Protein AF-A0A1X9MGX6-F1 (afdb_monomer_lite)

Radius of gyration: 29.37 Å; chains: 1; bounding box: 68×83×40 Å

Foldseek 3Di:
DVVVVVVVVVVVVVVVVVVVVVVPDPPPPDDDDDPPPPPPVPCVVVVCVVVVVVVVLVVLLVLCVVQPVVVNVLSVVLVVLVVVLVVLVVVCVVVVVADDDDLDDPVLVVVVVVLVVQCVVCVVVVVSVSVSVSSVVVSVSSSVVSVSSCVRSVVPDDD

Sequence (159 aa):
MKRFHQLFIIAQILFIASIAFTSLAPAQAEGADEIQKEATSCDHDKRISKDLRIHLDFYYELLANKYDSADVEKWKEIRSERDLLQKRLKEAKQKGELQNGQVVEKTWLDRHAKLQSAFTTAVEKRDEEQIGALLPQIFDHYEKLNGIYKKRLNLTNAL

pLDDT: mean 79.59, std 19.28, range [35.88, 98.0]

Organism: NCBI:txid199441

Secondary structure (DSSP, 8-state):
-HHHHHHHHHHHHHHHHHHHHHTT------------------THHHHHHHHHHHHHHHHHHHHHHHH-THHHHHHHHHHHHHHHHHHHHHHHHHTT-S-SS-SS-HHHHHHHHHHHHHHHHHHHHT-HHHHHHHHHHHHHHHHHHHHHHHHHTTGGG--

Structure (mmCIF, N/CA/C/O backbone):
data_AF-A0A1X9MGX6-F1
#
_entry.id   AF-A0A1X9MGX6-F1
#
loop_
_atom_site.group_PDB
_atom_site.id
_atom_site.type_symbol
_atom_site.label_atom_id
_atom_site.label_alt_id
_atom_site.label_comp_id
_atom_site.label_asym_id
_atom_site.label_entity_id
_atom_site.label_seq_id
_atom_site.pdbx_PDB_ins_code
_atom_site.Cartn_x
_atom_site.Cartn_y
_atom_site.Cartn_z
_atom_site.occupancy
_atom_site.B_iso_or_equiv
_atom_site.auth_seq_id
_atom_site.auth_comp_id
_atom_site.auth_asym_id
_atom_site.auth_atom_id
_atom_site.pdbx_PDB_model_num
ATOM 1 N N . MET A 1 1 ? -48.679 68.405 12.090 1.00 55.31 1 MET A N 1
ATOM 2 C CA . MET A 1 1 ? -47.545 67.624 12.644 1.00 55.31 1 MET A CA 1
ATOM 3 C C . MET A 1 1 ? -47.815 66.118 12.761 1.00 55.31 1 MET A C 1
ATOM 5 O O . MET A 1 1 ? -46.975 65.357 12.307 1.00 55.31 1 MET A O 1
ATOM 9 N N . LYS A 1 2 ? -48.978 65.648 13.254 1.00 56.56 2 LYS A N 1
ATOM 10 C CA . LYS A 1 2 ? -49.271 64.197 13.404 1.00 56.56 2 LYS A CA 1
ATOM 11 C C . LYS A 1 2 ? -49.191 63.364 12.106 1.00 56.56 2 LYS A C 1
ATOM 13 O O . LYS A 1 2 ? -48.652 62.266 12.132 1.00 56.56 2 LYS A O 1
ATOM 18 N N . ARG A 1 3 ? -49.653 63.900 10.967 1.00 61.78 3 ARG A N 1
ATOM 19 C CA . ARG A 1 3 ? -49.611 63.193 9.666 1.00 61.78 3 ARG A CA 1
ATOM 20 C C . ARG A 1 3 ? -48.193 63.026 9.104 1.00 61.78 3 ARG A C 1
ATOM 22 O O . ARG A 1 3 ? -47.902 62.005 8.501 1.00 61.78 3 ARG A O 1
ATOM 29 N N . PHE A 1 4 ? -47.298 63.981 9.365 1.00 68.19 4 PHE A N 1
ATOM 30 C CA . PHE A 1 4 ? -45.893 63.888 8.948 1.00 68.19 4 PHE A CA 1
ATOM 31 C C . PHE A 1 4 ? -45.117 62.853 9.768 1.00 68.19 4 PHE A C 1
ATOM 33 O O . PHE A 1 4 ? -44.308 62.125 9.207 1.00 68.19 4 PHE A O 1
ATOM 40 N N . HIS A 1 5 ? -45.407 62.715 11.066 1.00 67.00 5 HIS A N 1
ATOM 41 C CA . HIS A 1 5 ? -44.835 61.636 11.879 1.00 67.00 5 HIS A CA 1
ATOM 42 C C . HIS A 1 5 ? -45.348 60.252 11.476 1.00 67.00 5 HIS A C 1
ATOM 44 O O . HIS A 1 5 ? -44.564 59.314 11.441 1.00 67.00 5 HIS A O 1
ATOM 50 N N . GLN A 1 6 ? -46.625 60.119 11.106 1.00 71.75 6 GLN A N 1
ATOM 51 C CA . GLN A 1 6 ? -47.146 58.849 10.590 1.00 71.75 6 GLN A CA 1
ATOM 52 C C . GLN A 1 6 ? -46.480 58.453 9.268 1.00 71.75 6 GLN A C 1
ATOM 54 O O . GLN A 1 6 ? -46.068 57.308 9.119 1.00 71.75 6 GLN A O 1
ATOM 59 N N . LEU A 1 7 ? -46.297 59.402 8.344 1.00 78.00 7 LEU A N 1
ATOM 60 C CA . LEU A 1 7 ? -45.586 59.152 7.086 1.00 78.00 7 LEU A CA 1
ATOM 61 C C . LEU A 1 7 ? -44.109 58.797 7.315 1.00 78.00 7 LEU A C 1
ATOM 63 O O . LEU A 1 7 ? -43.588 57.904 6.654 1.00 78.00 7 LEU A O 1
ATOM 67 N N . PHE A 1 8 ? -43.454 59.440 8.284 1.00 79.75 8 PHE A N 1
ATOM 68 C CA . PHE A 1 8 ? -42.066 59.148 8.646 1.00 79.75 8 PHE A CA 1
ATOM 69 C C . PHE A 1 8 ? -41.899 57.748 9.257 1.00 79.75 8 PHE A C 1
ATOM 71 O O . PHE A 1 8 ? -40.996 57.014 8.863 1.00 79.75 8 PHE A O 1
ATOM 78 N N . ILE A 1 9 ? -42.802 57.338 10.154 1.00 80.38 9 ILE A N 1
ATOM 79 C CA . ILE A 1 9 ? -42.780 55.993 10.751 1.00 80.38 9 ILE A CA 1
ATOM 80 C C . ILE A 1 9 ? -43.055 54.922 9.686 1.00 80.38 9 ILE A C 1
ATOM 82 O O . ILE A 1 9 ? -42.363 53.907 9.646 1.00 80.38 9 ILE A O 1
ATOM 86 N N . ILE A 1 10 ? -44.007 55.155 8.775 1.00 81.69 10 ILE A N 1
ATOM 87 C CA . ILE A 1 10 ? -44.291 54.224 7.669 1.00 81.69 10 ILE A CA 1
ATOM 88 C C . ILE A 1 10 ? -43.075 54.096 6.737 1.00 81.69 10 ILE A C 1
ATOM 90 O O . ILE A 1 10 ? -42.725 52.984 6.341 1.00 81.69 10 ILE A O 1
ATOM 94 N N . ALA A 1 11 ? -42.387 55.202 6.437 1.00 81.50 11 ALA A N 1
ATOM 95 C CA . ALA A 1 11 ? -41.169 55.182 5.629 1.00 81.50 11 ALA A CA 1
ATOM 96 C C . ALA A 1 11 ? -40.030 54.394 6.302 1.00 81.50 11 ALA A C 1
ATOM 98 O O . ALA A 1 11 ? -39.333 53.636 5.631 1.00 81.50 11 ALA A O 1
ATOM 99 N N . GLN A 1 12 ? -39.867 54.511 7.624 1.00 76.56 12 GLN A N 1
ATOM 100 C CA . GLN A 1 12 ? -38.870 53.737 8.372 1.00 76.56 12 GLN A CA 1
ATOM 101 C C . GLN A 1 12 ? -39.181 52.234 8.388 1.00 76.56 12 GLN A C 1
ATOM 103 O O . GLN A 1 12 ? -38.272 51.424 8.213 1.00 76.56 12 GLN A O 1
ATOM 108 N N . ILE A 1 13 ? -40.454 51.853 8.531 1.00 80.44 13 ILE A N 1
ATOM 109 C CA . ILE A 1 13 ? -40.876 50.444 8.472 1.00 80.44 13 ILE A CA 1
ATOM 110 C C . ILE A 1 13 ? -40.623 49.862 7.073 1.00 80.44 13 ILE A C 1
ATOM 112 O O . ILE A 1 13 ? -40.091 48.759 6.960 1.00 80.44 13 ILE A O 1
ATOM 116 N N . LEU A 1 14 ? -40.933 50.612 6.010 1.00 78.06 14 LEU A N 1
ATOM 117 C CA . LEU A 1 14 ? -40.651 50.199 4.629 1.00 78.06 14 LEU A CA 1
ATOM 118 C C . LEU A 1 14 ? -39.147 50.051 4.362 1.00 78.06 14 LEU A C 1
ATOM 120 O O . LEU A 1 14 ? -38.733 49.103 3.695 1.00 78.06 14 LEU A O 1
ATOM 124 N N . PHE A 1 15 ? -38.324 50.942 4.918 1.00 75.62 15 PHE A N 1
ATOM 125 C CA . PHE A 1 15 ? -36.872 50.859 4.781 1.00 75.62 15 PHE A CA 1
ATOM 126 C C . PHE A 1 15 ? -36.305 49.604 5.461 1.00 75.62 15 PHE A C 1
ATOM 128 O O . PHE A 1 15 ? -35.564 48.850 4.830 1.00 75.62 15 PHE A O 1
ATOM 135 N N . ILE A 1 16 ? -36.716 49.309 6.699 1.00 74.31 16 ILE A N 1
ATOM 136 C CA . ILE A 1 16 ? -36.276 48.102 7.423 1.00 74.31 16 ILE A CA 1
ATOM 137 C C . ILE A 1 16 ? -36.760 46.823 6.716 1.00 74.31 16 ILE A C 1
ATOM 139 O O . ILE A 1 16 ? -35.992 45.870 6.582 1.00 74.31 16 ILE A O 1
ATOM 143 N N . ALA A 1 17 ? -37.992 46.812 6.198 1.00 69.50 17 ALA A N 1
ATOM 144 C CA . ALA A 1 17 ? -38.521 45.679 5.440 1.00 69.50 17 ALA A CA 1
ATOM 145 C C . ALA A 1 17 ? -37.736 45.421 4.139 1.00 69.50 17 ALA A C 1
ATOM 147 O O . ALA A 1 17 ? -37.514 44.266 3.781 1.00 69.50 17 ALA A O 1
ATOM 148 N N . SER A 1 18 ? -37.260 46.474 3.463 1.00 64.12 18 SER A N 1
ATOM 149 C CA . SER A 1 18 ? -36.451 46.330 2.243 1.00 64.12 18 SER A CA 1
ATOM 150 C C . SER A 1 18 ? -35.079 45.688 2.494 1.00 64.12 18 SER A C 1
ATOM 152 O O . SER A 1 18 ? -34.622 44.895 1.674 1.00 64.12 18 SER A O 1
ATOM 154 N N . ILE A 1 19 ? -34.457 45.946 3.652 1.00 64.00 19 ILE A N 1
ATOM 155 C CA . ILE A 1 19 ? -33.161 45.354 4.034 1.00 64.00 19 ILE A CA 1
ATOM 156 C C . ILE A 1 19 ? -33.319 43.877 4.428 1.00 64.00 19 ILE A C 1
ATOM 158 O O . ILE A 1 19 ? -32.450 43.061 4.136 1.00 64.00 19 ILE A O 1
ATOM 162 N N . ALA A 1 20 ? -34.438 43.505 5.055 1.00 5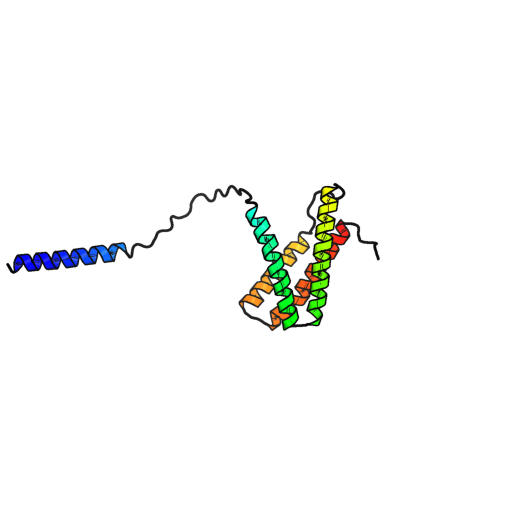9.00 20 ALA A N 1
ATOM 163 C CA . ALA A 1 20 ? -34.710 42.112 5.410 1.00 59.00 20 ALA A CA 1
ATOM 164 C C . ALA A 1 20 ? -35.003 41.223 4.185 1.00 59.00 20 ALA A C 1
ATOM 166 O O . ALA A 1 20 ? -34.787 40.016 4.242 1.00 59.00 20 ALA A O 1
ATOM 167 N N . PHE A 1 21 ? -35.474 41.796 3.071 1.00 57.47 21 PHE A N 1
ATOM 168 C CA . PHE A 1 21 ? -35.795 41.025 1.866 1.00 57.47 21 PHE A CA 1
ATOM 169 C C . PHE A 1 21 ? -34.563 40.709 0.998 1.00 57.47 21 PHE A C 1
ATOM 171 O O . PHE A 1 21 ? -34.573 39.726 0.262 1.00 57.47 21 PHE A O 1
ATOM 178 N N . THR A 1 22 ? -33.478 41.488 1.098 1.00 58.62 22 THR A N 1
ATOM 179 C CA . THR A 1 22 ? -32.245 41.239 0.325 1.00 58.62 22 THR A CA 1
ATOM 180 C C . THR A 1 22 ? -31.305 40.220 0.975 1.00 58.62 22 THR A C 1
ATOM 182 O O . THR A 1 22 ? -30.456 39.667 0.282 1.00 58.62 22 THR A O 1
ATOM 185 N N . SER A 1 23 ? -31.463 39.913 2.268 1.00 53.97 23 SER A N 1
ATOM 186 C CA . SER A 1 23 ? -30.632 38.924 2.978 1.00 53.97 23 SER A CA 1
ATOM 187 C C . SER A 1 23 ? -31.159 37.484 2.915 1.00 53.97 23 SER A C 1
ATOM 189 O O . SER A 1 23 ? -30.435 36.563 3.286 1.00 53.97 23 SER A O 1
ATOM 191 N N . LEU A 1 24 ? -32.386 37.273 2.420 1.00 53.59 24 LEU A N 1
ATOM 192 C CA . LEU A 1 24 ? -32.969 35.944 2.176 1.00 53.59 24 LEU A CA 1
ATOM 193 C C . LEU A 1 24 ? -32.933 35.515 0.702 1.00 53.59 24 LEU A C 1
ATOM 195 O O . LEU A 1 24 ? -33.523 34.493 0.354 1.00 53.59 24 LEU A O 1
ATOM 199 N N . ALA A 1 25 ? -32.231 36.249 -0.167 1.00 55.41 25 ALA A N 1
ATOM 200 C CA . ALA A 1 25 ? -31.960 35.762 -1.511 1.00 55.41 25 ALA A CA 1
ATOM 201 C C . ALA A 1 25 ? -31.052 34.520 -1.405 1.00 55.41 25 ALA A C 1
ATOM 203 O O . ALA A 1 25 ? -29.921 34.643 -0.922 1.00 55.41 25 ALA A O 1
ATOM 204 N N . PRO A 1 26 ? -31.507 33.317 -1.810 1.00 53.03 26 PRO A N 1
ATOM 205 C CA . PRO A 1 26 ? -30.614 32.176 -1.896 1.00 53.03 26 PRO A CA 1
ATOM 206 C C . PRO A 1 26 ? -29.499 32.547 -2.871 1.00 53.03 26 PRO A C 1
ATOM 208 O O . PRO A 1 26 ? -29.775 32.976 -3.992 1.00 53.03 26 PRO A O 1
ATOM 211 N N . ALA A 1 27 ? -28.245 32.405 -2.442 1.00 50.41 27 ALA A N 1
ATOM 212 C CA . ALA A 1 27 ? -27.114 32.450 -3.352 1.00 50.41 27 ALA A CA 1
ATOM 213 C C . ALA A 1 27 ? -27.321 31.332 -4.381 1.00 50.41 27 ALA A C 1
ATOM 215 O O . ALA A 1 27 ? -27.085 30.157 -4.097 1.00 50.41 27 ALA A O 1
ATOM 216 N N . GLN A 1 28 ? -27.842 31.689 -5.554 1.00 44.22 28 GLN A N 1
ATOM 217 C CA . GLN A 1 28 ? -27.833 30.813 -6.708 1.00 44.22 28 GLN A CA 1
ATOM 218 C C . GLN A 1 28 ? -26.366 30.659 -7.101 1.00 44.22 28 GLN A C 1
ATOM 220 O O . GLN A 1 28 ? -25.774 31.550 -7.702 1.00 44.22 28 GLN A O 1
ATOM 225 N N . ALA A 1 29 ? -25.760 29.543 -6.697 1.00 43.97 29 ALA A N 1
ATOM 226 C CA . ALA A 1 29 ? -24.625 29.010 -7.424 1.00 43.97 29 ALA A CA 1
ATOM 227 C C . ALA A 1 29 ? -25.143 28.733 -8.839 1.00 43.97 29 ALA A C 1
ATOM 229 O O . ALA A 1 29 ? -26.023 27.886 -9.005 1.00 43.97 29 ALA A O 1
ATOM 230 N N . GLU A 1 30 ? -24.688 29.516 -9.818 1.00 47.22 30 GLU A N 1
ATOM 231 C CA . GLU A 1 30 ? -24.992 29.280 -11.226 1.00 47.22 30 GLU A CA 1
ATOM 232 C C . GLU A 1 30 ? -24.742 27.803 -11.547 1.00 47.22 30 GLU A C 1
ATOM 234 O O . GLU A 1 30 ? -23.648 27.269 -11.337 1.00 47.22 30 GLU A O 1
ATOM 239 N N . GLY A 1 31 ? -25.808 27.136 -12.000 1.00 35.88 31 GLY A N 1
ATOM 240 C CA . GLY A 1 31 ? -25.737 25.821 -12.616 1.00 35.88 31 GLY A CA 1
ATOM 241 C C . GLY A 1 31 ? -24.743 25.869 -13.772 1.00 35.88 31 GLY A C 1
ATOM 242 O O . GLY A 1 31 ? -24.663 26.848 -14.503 1.00 35.88 31 GLY A O 1
ATOM 243 N N . ALA A 1 32 ? -23.882 24.866 -13.874 1.00 44.03 32 ALA A N 1
ATOM 244 C CA . ALA A 1 32 ? -24.189 23.743 -14.750 1.00 44.03 32 ALA A CA 1
ATOM 245 C C . ALA A 1 32 ? -24.431 24.209 -16.191 1.00 44.03 32 ALA A C 1
ATOM 247 O O . ALA A 1 32 ? -25.550 24.152 -16.678 1.00 44.03 32 ALA A O 1
ATOM 248 N N . ASP A 1 33 ? -23.365 24.649 -16.853 1.00 39.78 33 ASP A N 1
ATOM 249 C CA . ASP A 1 33 ? -22.992 24.076 -18.140 1.00 39.78 33 ASP A CA 1
ATOM 250 C C . ASP A 1 33 ? -21.508 24.333 -18.433 1.00 39.78 33 ASP A C 1
ATOM 252 O O . ASP A 1 33 ? -20.898 25.263 -17.918 1.00 39.78 33 ASP A O 1
ATOM 256 N N . GLU A 1 34 ? -20.937 23.419 -19.215 1.00 39.56 34 GLU A N 1
ATOM 257 C CA . GLU A 1 34 ? -19.536 23.338 -19.649 1.00 39.56 34 GLU A CA 1
ATOM 258 C C . GLU A 1 34 ? -18.512 22.848 -18.612 1.00 39.56 34 GLU A C 1
ATOM 260 O O . GLU A 1 34 ? -17.470 23.447 -18.353 1.00 39.56 34 GLU A O 1
ATOM 265 N N . ILE A 1 35 ? -18.696 21.603 -18.159 1.00 38.12 35 ILE A N 1
ATOM 266 C CA . ILE A 1 35 ? -17.536 20.735 -17.897 1.00 38.12 35 ILE A CA 1
ATOM 267 C C . ILE A 1 35 ? -16.941 20.321 -19.257 1.00 38.12 35 ILE A C 1
ATOM 269 O O . ILE A 1 35 ? -17.002 19.162 -19.657 1.00 38.12 35 ILE A O 1
ATOM 273 N N . GLN A 1 36 ? -16.316 21.261 -19.966 1.00 42.28 36 GLN A N 1
ATOM 274 C CA . GLN A 1 36 ? -15.107 20.934 -20.715 1.00 42.28 36 GLN A CA 1
ATOM 275 C C . GLN A 1 36 ? -13.946 21.096 -19.742 1.00 42.28 36 GLN A C 1
ATOM 277 O O . GLN A 1 36 ? -13.213 22.080 -19.738 1.00 42.28 36 GLN A O 1
ATOM 282 N N . LYS A 1 37 ? -13.770 20.088 -18.881 1.00 39.38 37 LYS A N 1
ATOM 283 C CA . LYS A 1 37 ? -12.447 19.833 -18.322 1.00 39.38 37 LYS A CA 1
ATOM 284 C C . LYS A 1 37 ? -11.588 19.352 -19.484 1.00 39.38 37 LYS A C 1
ATOM 286 O O . LYS A 1 37 ? -11.441 18.150 -19.700 1.00 39.38 37 LYS A O 1
ATOM 291 N N . GLU A 1 38 ? -10.988 20.294 -20.206 1.00 40.62 38 GLU A N 1
ATOM 292 C CA . GLU A 1 38 ? -9.609 20.088 -20.615 1.00 40.62 38 GLU A CA 1
ATOM 293 C C . GLU A 1 38 ? -8.876 19.685 -19.340 1.00 40.62 38 GLU A C 1
ATOM 295 O O . GLU A 1 38 ? -8.636 20.491 -18.443 1.00 40.62 38 GLU A O 1
ATOM 300 N N . ALA A 1 39 ? -8.624 18.386 -19.204 1.00 41.34 39 ALA A N 1
ATOM 301 C CA . ALA A 1 39 ? -7.733 17.863 -18.197 1.00 41.34 39 ALA A CA 1
ATOM 302 C C . ALA A 1 39 ? -6.329 18.339 -18.575 1.00 41.34 39 ALA A C 1
ATOM 304 O O . ALA A 1 39 ? -5.499 17.580 -19.076 1.00 41.34 39 ALA A O 1
ATOM 305 N N . THR A 1 40 ? -6.055 19.620 -18.336 1.00 42.47 40 THR A N 1
ATOM 306 C CA . THR A 1 40 ? -4.712 20.084 -18.045 1.00 42.47 40 THR A CA 1
ATOM 307 C C . THR A 1 40 ? -4.309 19.270 -16.827 1.00 42.47 40 THR A C 1
ATOM 309 O O . THR A 1 40 ? -4.748 19.519 -15.707 1.00 42.47 40 THR A O 1
ATOM 312 N N . SER A 1 41 ? -3.581 18.184 -17.088 1.00 43.03 41 SER A N 1
ATOM 313 C CA . SER A 1 41 ? -2.992 17.288 -16.100 1.00 43.03 41 SER A CA 1
ATOM 314 C C . SER A 1 41 ? -2.031 18.113 -15.245 1.00 43.03 41 SER A C 1
ATOM 316 O O . SER A 1 41 ? -0.820 18.116 -15.467 1.00 43.03 41 SER A O 1
ATOM 318 N N . CYS A 1 42 ? -2.582 18.852 -14.289 1.00 42.25 42 CYS A N 1
ATOM 319 C CA . CYS A 1 42 ? -1.844 19.604 -13.303 1.00 42.25 42 CYS A CA 1
ATOM 320 C C . CYS A 1 42 ? -0.983 18.616 -12.517 1.00 42.25 42 CYS A C 1
ATOM 322 O O . CYS A 1 42 ? -1.484 17.699 -11.868 1.00 42.25 42 CYS A O 1
ATOM 324 N N . ASP A 1 43 ? 0.332 18.819 -12.558 1.00 51.91 43 ASP A N 1
ATOM 325 C CA . ASP A 1 43 ? 1.332 18.011 -11.846 1.00 51.91 43 ASP A CA 1
ATOM 326 C C . ASP A 1 43 ? 1.110 17.994 -10.311 1.00 51.91 43 ASP A C 1
ATOM 328 O O . ASP A 1 43 ? 1.683 17.180 -9.585 1.00 51.91 43 ASP A O 1
ATOM 332 N N . HIS A 1 44 ? 0.218 18.858 -9.814 1.00 44.56 44 HIS A N 1
ATOM 333 C CA . HIS A 1 44 ? -0.247 18.926 -8.431 1.00 44.56 44 HIS A CA 1
ATOM 334 C C . HIS A 1 44 ? -0.878 17.613 -7.929 1.00 44.56 44 HIS A C 1
ATOM 336 O O . HIS A 1 44 ? -0.560 17.191 -6.817 1.00 44.56 44 HIS A O 1
ATOM 342 N N . ASP A 1 45 ? -1.659 16.902 -8.749 1.00 49.19 45 ASP A N 1
ATOM 343 C CA . ASP A 1 45 ? -2.316 15.641 -8.342 1.00 49.19 45 ASP A CA 1
ATOM 344 C C . ASP A 1 45 ? -1.305 14.518 -8.043 1.00 49.19 45 ASP A C 1
ATOM 346 O O . ASP A 1 45 ? -1.469 13.694 -7.134 1.00 49.19 45 ASP A O 1
ATOM 350 N N . LYS A 1 46 ? -0.183 14.502 -8.772 1.00 55.56 46 LYS A N 1
ATOM 351 C CA . LYS A 1 46 ? 0.890 13.518 -8.564 1.00 55.56 46 LYS A CA 1
ATOM 352 C C . LYS A 1 46 ? 1.680 13.775 -7.281 1.00 55.56 46 LYS A C 1
ATOM 354 O O . LYS A 1 46 ? 2.192 12.830 -6.686 1.00 55.56 46 LYS A O 1
ATOM 359 N N . ARG A 1 47 ? 1.790 15.034 -6.845 1.00 52.16 47 ARG A N 1
ATOM 360 C CA . ARG A 1 47 ? 2.455 15.381 -5.577 1.00 52.16 47 ARG A CA 1
ATOM 361 C C . ARG A 1 47 ? 1.572 15.035 -4.385 1.00 52.16 47 ARG A C 1
ATOM 363 O O . ARG A 1 47 ? 2.043 14.353 -3.480 1.00 52.16 47 ARG A O 1
ATOM 370 N N . ILE A 1 48 ? 0.285 15.381 -4.463 1.00 48.44 48 ILE A N 1
ATOM 371 C CA . ILE A 1 48 ? -0.708 15.050 -3.432 1.00 48.44 48 ILE A CA 1
ATOM 372 C C . ILE A 1 48 ? -0.757 13.533 -3.200 1.00 48.44 48 ILE A C 1
ATOM 374 O O . ILE A 1 48 ? -0.703 13.087 -2.058 1.00 48.44 48 ILE A O 1
ATOM 378 N N . SER A 1 49 ? -0.757 12.721 -4.263 1.00 70.12 49 SER A N 1
ATOM 379 C CA . SER A 1 49 ? -0.762 11.255 -4.120 1.00 70.12 49 SER A CA 1
ATOM 380 C C . SER A 1 49 ? 0.511 10.674 -3.487 1.00 70.12 49 SER A C 1
ATOM 382 O O . SER A 1 49 ? 0.432 9.667 -2.781 1.00 70.12 49 SER A O 1
ATOM 384 N N . LYS A 1 50 ? 1.684 11.288 -3.693 1.00 73.44 50 LYS A N 1
ATOM 385 C CA . LYS A 1 50 ? 2.938 10.832 -3.073 1.00 73.44 50 LYS A CA 1
ATOM 386 C C . LYS A 1 50 ? 2.995 11.176 -1.586 1.00 73.44 50 LYS A C 1
ATOM 388 O O . LYS A 1 50 ? 3.364 10.312 -0.793 1.00 73.44 50 LYS A O 1
ATOM 393 N N . ASP A 1 51 ? 2.644 12.403 -1.221 1.00 77.88 51 ASP A N 1
ATOM 394 C CA . ASP A 1 51 ? 2.694 12.850 0.173 1.00 77.88 51 ASP A CA 1
ATOM 395 C C . ASP A 1 51 ? 1.627 12.120 1.000 1.00 77.88 51 ASP A C 1
ATOM 397 O O . ASP A 1 51 ? 1.925 11.582 2.067 1.00 77.88 51 ASP A O 1
ATOM 401 N N . LEU A 1 52 ? 0.421 11.950 0.444 1.00 83.75 52 LEU A N 1
ATOM 402 C CA . LEU A 1 52 ? -0.649 11.169 1.068 1.00 83.75 52 LEU A CA 1
ATOM 403 C C . LEU A 1 52 ? -0.246 9.709 1.318 1.00 83.75 52 LEU A C 1
ATOM 405 O O . LEU A 1 52 ? -0.640 9.130 2.329 1.00 83.75 52 LEU A O 1
ATOM 409 N N . ARG A 1 53 ? 0.574 9.114 0.442 1.00 84.88 53 ARG A N 1
ATOM 410 C CA . ARG A 1 53 ? 1.066 7.743 0.630 1.00 84.88 53 ARG A CA 1
ATOM 411 C C . ARG A 1 53 ? 1.858 7.589 1.925 1.00 84.88 53 ARG A C 1
ATOM 413 O O . ARG A 1 53 ? 1.661 6.606 2.624 1.00 84.88 53 ARG A O 1
ATOM 420 N N . ILE A 1 54 ? 2.723 8.549 2.251 1.00 88.19 54 ILE A N 1
ATOM 421 C CA . ILE A 1 54 ? 3.538 8.505 3.475 1.00 88.19 54 ILE A CA 1
ATOM 422 C C . ILE A 1 54 ? 2.632 8.551 4.710 1.00 88.19 54 ILE A C 1
ATOM 424 O O . ILE A 1 54 ? 2.833 7.791 5.656 1.00 88.19 54 ILE A O 1
ATOM 428 N N . HIS A 1 55 ? 1.603 9.400 4.679 1.00 91.62 55 HIS A N 1
ATOM 429 C CA . HIS A 1 55 ? 0.614 9.471 5.752 1.00 91.62 55 HIS A CA 1
ATOM 430 C C . HIS A 1 55 ? -0.169 8.167 5.900 1.00 91.62 55 HIS A C 1
ATOM 432 O O . HIS A 1 55 ? -0.379 7.710 7.020 1.00 91.62 55 HIS A O 1
ATOM 438 N N . LEU A 1 56 ? -0.561 7.547 4.786 1.00 91.00 56 LEU A N 1
ATOM 439 C CA . LEU A 1 56 ? -1.276 6.276 4.803 1.00 91.00 56 LEU A CA 1
ATOM 440 C C . LEU A 1 56 ? -0.395 5.129 5.319 1.00 91.00 56 LEU A C 1
ATOM 442 O O . LEU A 1 56 ? -0.855 4.320 6.119 1.00 91.00 56 LEU A O 1
ATOM 446 N N . ASP A 1 57 ? 0.881 5.091 4.922 1.00 93.38 57 ASP A N 1
ATOM 447 C CA . ASP A 1 57 ? 1.836 4.099 5.421 1.00 93.38 57 ASP A CA 1
ATOM 448 C C . ASP A 1 57 ? 1.995 4.204 6.944 1.00 93.38 57 ASP A C 1
ATOM 450 O O . ASP A 1 57 ? 1.991 3.187 7.637 1.00 93.38 57 ASP A O 1
ATOM 454 N N . PHE A 1 58 ? 2.093 5.428 7.469 1.00 94.94 58 PHE A N 1
ATOM 455 C CA . PHE A 1 58 ? 2.153 5.662 8.909 1.00 94.94 58 PHE A CA 1
ATOM 456 C C . PHE A 1 58 ? 0.830 5.323 9.606 1.00 94.94 58 PHE A C 1
ATOM 458 O O . PHE A 1 58 ? 0.829 4.751 10.692 1.00 94.94 58 PHE A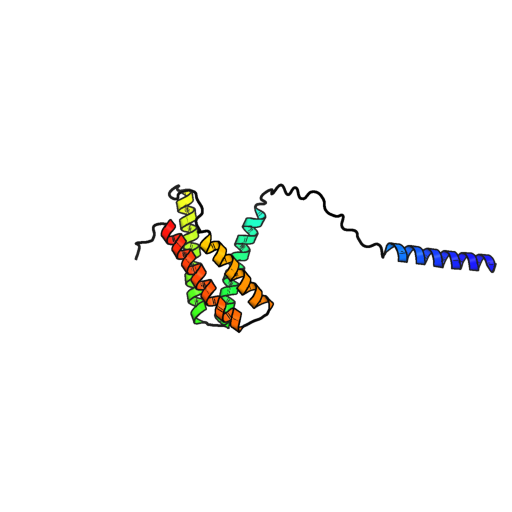 O 1
ATOM 465 N N . TYR A 1 59 ? -0.307 5.623 8.976 1.00 94.94 59 TYR A N 1
ATOM 466 C CA . TYR A 1 59 ? -1.621 5.281 9.513 1.00 94.94 59 TYR A CA 1
ATOM 467 C C . TYR A 1 59 ? -1.788 3.769 9.696 1.00 94.94 59 TYR A C 1
ATOM 469 O O . TYR A 1 59 ? -2.226 3.323 10.754 1.00 94.94 59 TYR A O 1
ATOM 477 N N . TYR A 1 60 ? -1.377 2.969 8.713 1.00 94.81 60 TYR A N 1
ATOM 478 C CA . TYR A 1 60 ? -1.387 1.514 8.841 1.00 94.81 60 TYR A CA 1
ATOM 479 C C . TYR A 1 60 ? -0.444 1.004 9.932 1.00 94.81 60 TYR A C 1
ATOM 481 O O . TYR A 1 60 ? -0.813 0.085 10.657 1.00 94.81 60 TYR A O 1
ATOM 489 N N . GLU A 1 61 ? 0.723 1.625 10.109 1.00 94.94 61 GLU A N 1
ATOM 490 C CA . GLU A 1 61 ? 1.638 1.297 11.209 1.00 94.94 61 GLU A CA 1
ATOM 491 C C . GLU A 1 61 ? 1.006 1.582 12.581 1.00 94.94 61 GLU A C 1
ATOM 493 O O . GLU A 1 61 ? 1.115 0.771 13.500 1.00 94.94 61 GLU A O 1
ATOM 498 N N . LEU A 1 62 ? 0.300 2.708 12.729 1.00 95.69 62 LEU A N 1
ATOM 499 C CA . LEU A 1 62 ? -0.428 3.034 13.960 1.00 95.69 62 LEU A CA 1
ATOM 500 C C . LEU A 1 62 ? -1.554 2.037 14.245 1.00 95.69 62 LEU A C 1
ATOM 502 O O . LEU A 1 62 ? -1.740 1.631 15.391 1.00 95.69 62 LEU A O 1
ATOM 506 N N . LEU A 1 63 ? -2.302 1.638 13.216 1.00 94.25 63 LEU A N 1
ATOM 507 C CA . LEU A 1 63 ? -3.366 0.651 13.373 1.00 94.25 63 LEU A CA 1
ATOM 508 C C . LEU A 1 63 ? -2.814 -0.732 13.706 1.00 94.25 63 LEU A C 1
ATOM 510 O O . LEU A 1 63 ? -3.374 -1.392 14.576 1.00 94.25 63 LEU A O 1
ATOM 514 N N . ALA A 1 64 ? -1.705 -1.141 13.089 1.00 93.56 64 ALA A N 1
ATOM 515 C CA . ALA A 1 64 ? -1.030 -2.384 13.443 1.00 93.56 64 ALA A CA 1
ATOM 516 C C . ALA A 1 64 ? -0.620 -2.352 14.920 1.00 93.56 64 ALA A C 1
ATOM 518 O O . ALA A 1 64 ? -1.025 -3.219 15.679 1.00 93.56 64 ALA A O 1
ATOM 519 N N . ASN A 1 65 ? 0.025 -1.274 15.382 1.00 93.12 65 ASN A N 1
ATOM 520 C CA . ASN A 1 65 ? 0.369 -1.119 16.801 1.00 93.12 65 ASN A CA 1
ATOM 521 C C . ASN A 1 65 ? -0.845 -1.224 17.743 1.00 93.12 65 ASN A C 1
ATOM 523 O O . ASN A 1 65 ? -0.691 -1.681 18.873 1.00 93.12 65 ASN A O 1
ATOM 527 N N . LYS A 1 66 ? -2.033 -0.783 17.306 1.00 92.94 66 LYS A N 1
ATOM 528 C CA . LYS A 1 66 ? -3.267 -0.870 18.100 1.00 92.94 66 LYS A CA 1
ATOM 529 C C . LYS A 1 66 ? -3.824 -2.297 18.162 1.00 92.94 66 LYS A C 1
ATOM 531 O O . LYS A 1 66 ? -4.266 -2.703 19.233 1.00 92.94 66 LYS A O 1
ATOM 536 N N . TYR A 1 67 ? -3.875 -3.007 17.035 1.00 89.50 67 TYR A N 1
ATOM 537 C CA . TYR A 1 67 ? -4.605 -4.278 16.924 1.00 89.50 67 TYR A CA 1
ATOM 538 C C . TYR A 1 67 ? -3.715 -5.519 17.044 1.00 89.50 67 TYR A C 1
ATOM 540 O O . TYR A 1 67 ? -4.127 -6.482 17.685 1.00 89.50 67 TYR A O 1
ATOM 548 N N . ASP A 1 68 ? -2.512 -5.499 16.470 1.00 85.06 68 ASP A N 1
ATOM 549 C CA . ASP A 1 68 ? -1.533 -6.583 16.577 1.00 85.06 68 ASP A CA 1
ATOM 550 C C . ASP A 1 68 ? -0.102 -6.051 16.370 1.00 85.06 68 ASP A C 1
ATOM 552 O O . ASP A 1 68 ? 0.302 -5.639 15.280 1.00 85.06 68 ASP A O 1
ATOM 556 N N . SER A 1 69 ? 0.703 -6.076 17.432 1.00 82.00 69 SER A N 1
ATOM 557 C CA . SER A 1 69 ? 2.078 -5.577 17.389 1.00 82.00 69 SER A CA 1
ATOM 558 C C . SER A 1 69 ? 3.010 -6.423 16.514 1.00 82.00 69 SER A C 1
ATOM 560 O O . SER A 1 69 ? 4.019 -5.895 16.045 1.00 82.00 69 SER A O 1
ATOM 562 N N . ALA A 1 70 ? 2.684 -7.692 16.238 1.00 83.31 70 ALA A N 1
ATOM 563 C CA . ALA A 1 70 ? 3.460 -8.526 15.316 1.00 83.31 70 ALA A CA 1
ATOM 564 C C . ALA A 1 70 ? 3.344 -8.031 13.863 1.00 83.31 70 ALA A C 1
ATOM 566 O O . ALA A 1 70 ? 4.298 -8.093 13.085 1.00 83.31 70 ALA A O 1
ATOM 567 N N . ASP A 1 71 ? 2.193 -7.457 13.520 1.00 88.88 71 ASP A N 1
ATOM 568 C CA . ASP A 1 71 ? 1.872 -6.941 12.192 1.00 88.88 71 ASP A CA 1
ATOM 569 C C . ASP A 1 71 ? 2.614 -5.628 11.860 1.00 88.88 71 ASP A C 1
ATOM 571 O O . ASP A 1 71 ? 2.754 -5.254 10.692 1.00 88.88 71 ASP A O 1
ATOM 575 N N . VAL A 1 72 ? 3.161 -4.945 12.872 1.00 92.50 72 VAL A N 1
ATOM 576 C CA . VAL A 1 72 ? 3.946 -3.708 12.714 1.00 92.50 72 VAL A CA 1
ATOM 577 C C . VAL A 1 72 ? 5.249 -3.970 11.966 1.00 92.50 72 VAL A C 1
ATOM 579 O O . VAL A 1 72 ? 5.571 -3.258 11.012 1.00 92.50 72 VAL A O 1
ATOM 582 N N . GLU A 1 73 ? 6.005 -4.986 12.382 1.00 92.88 73 GLU A N 1
ATOM 583 C CA . GLU A 1 73 ? 7.282 -5.319 11.744 1.00 92.88 73 GLU A CA 1
ATOM 584 C C . GLU A 1 73 ? 7.055 -5.859 10.331 1.00 92.88 73 GLU A C 1
ATOM 586 O O . GLU A 1 73 ? 7.698 -5.392 9.388 1.00 92.88 73 GLU A O 1
ATOM 591 N N . LYS A 1 74 ? 6.032 -6.705 10.147 1.00 93.62 74 LYS A N 1
ATOM 592 C CA . LYS A 1 74 ? 5.588 -7.150 8.819 1.00 93.62 74 LYS A CA 1
ATOM 593 C C . LYS A 1 74 ? 5.303 -5.963 7.894 1.00 93.62 74 LYS A C 1
ATOM 595 O O . LYS A 1 74 ? 5.782 -5.919 6.760 1.00 93.62 74 LYS A O 1
ATOM 600 N N . TRP A 1 75 ? 4.558 -4.961 8.364 1.00 95.75 75 TRP A N 1
ATOM 601 C CA . TRP A 1 75 ? 4.264 -3.774 7.561 1.00 95.75 75 TRP A CA 1
ATOM 602 C C . TRP A 1 75 ? 5.517 -2.953 7.221 1.00 95.75 75 TRP A C 1
ATOM 604 O O . TRP A 1 75 ? 5.679 -2.495 6.082 1.00 95.75 75 TRP A O 1
ATOM 614 N N . LYS A 1 76 ? 6.441 -2.787 8.177 1.00 94.56 76 LYS A N 1
ATOM 615 C CA . LYS A 1 76 ? 7.716 -2.088 7.947 1.00 94.56 76 LYS A CA 1
ATOM 616 C C . LYS A 1 76 ? 8.587 -2.793 6.908 1.00 94.56 76 LYS A C 1
ATOM 618 O O . LYS A 1 76 ? 9.194 -2.119 6.072 1.00 94.56 76 LYS A O 1
ATOM 623 N N . GLU A 1 77 ? 8.635 -4.119 6.922 1.00 95.56 77 GLU A N 1
ATOM 624 C CA . GLU A 1 77 ? 9.355 -4.898 5.914 1.00 95.56 77 GLU A CA 1
ATOM 625 C C . GLU A 1 77 ? 8.733 -4.705 4.527 1.00 95.56 77 GLU A C 1
ATOM 627 O O . GLU A 1 77 ? 9.430 -4.313 3.584 1.00 95.56 77 GLU A O 1
ATOM 632 N N . ILE A 1 78 ? 7.407 -4.857 4.420 1.00 95.81 78 ILE A N 1
ATOM 633 C CA . ILE A 1 78 ? 6.665 -4.687 3.163 1.00 95.81 78 ILE A CA 1
ATOM 634 C C . ILE A 1 78 ? 6.891 -3.290 2.572 1.00 95.81 78 ILE A C 1
ATOM 636 O O . ILE A 1 78 ? 7.187 -3.173 1.377 1.00 95.81 78 ILE A O 1
ATOM 640 N N . ARG A 1 79 ? 6.778 -2.219 3.375 1.00 94.75 79 ARG A N 1
ATOM 641 C CA . ARG A 1 79 ? 6.952 -0.838 2.882 1.00 94.75 79 ARG A CA 1
ATOM 642 C C . ARG A 1 79 ? 8.396 -0.555 2.460 1.00 94.75 79 ARG A C 1
ATOM 644 O O . ARG A 1 79 ? 8.608 0.081 1.428 1.00 94.75 79 ARG A O 1
ATOM 651 N N . SER A 1 80 ? 9.375 -1.035 3.232 1.00 94.94 80 SER A N 1
ATOM 652 C CA . SER A 1 80 ? 10.802 -0.844 2.950 1.00 94.94 80 SER A CA 1
ATOM 653 C C . SER A 1 80 ? 11.179 -1.509 1.628 1.00 94.94 80 SER A C 1
ATOM 655 O O . SER A 1 80 ? 11.775 -0.890 0.740 1.00 94.94 80 SER A O 1
ATOM 657 N N . GLU A 1 81 ? 10.733 -2.751 1.448 1.00 95.88 81 GLU A N 1
ATOM 658 C CA . GLU A 1 81 ? 10.932 -3.494 0.215 1.00 95.88 81 GLU A CA 1
ATOM 659 C C . GLU A 1 81 ? 10.236 -2.823 -0.977 1.00 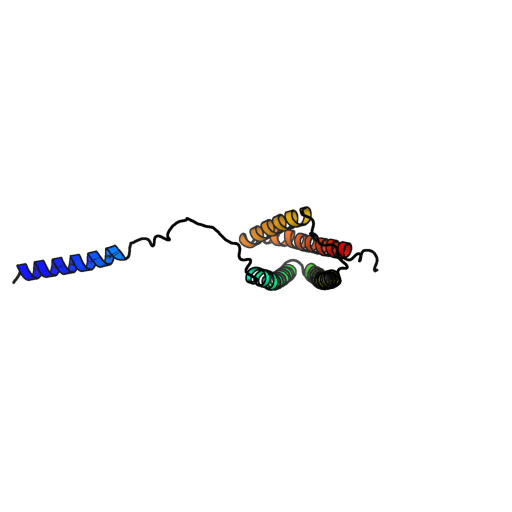95.88 81 GLU A C 1
ATOM 661 O O . GLU A 1 81 ? 10.848 -2.647 -2.034 1.00 95.88 81 GLU A O 1
ATOM 666 N N . ARG A 1 82 ? 8.983 -2.388 -0.811 1.00 94.69 82 ARG A N 1
ATOM 667 C CA . ARG A 1 82 ? 8.226 -1.678 -1.851 1.00 94.69 82 ARG A CA 1
ATOM 668 C C . ARG A 1 82 ? 8.975 -0.439 -2.335 1.00 94.69 82 ARG A C 1
ATOM 670 O O . ARG A 1 82 ? 9.075 -0.213 -3.542 1.00 94.69 82 ARG A O 1
ATOM 677 N N . ASP A 1 83 ? 9.508 0.360 -1.414 1.00 93.50 83 ASP A N 1
ATOM 678 C CA . ASP A 1 83 ? 10.231 1.588 -1.740 1.00 93.50 83 ASP A CA 1
ATOM 679 C C . ASP A 1 83 ? 11.552 1.295 -2.472 1.00 93.50 83 ASP A C 1
ATOM 681 O O . ASP A 1 83 ? 11.891 1.991 -3.436 1.00 93.50 83 ASP A O 1
ATOM 685 N N . LEU A 1 84 ? 12.271 0.236 -2.082 1.00 94.81 84 LEU A N 1
ATOM 686 C CA . LEU A 1 84 ? 13.459 -0.237 -2.798 1.00 94.81 84 LEU A CA 1
ATOM 687 C C . LEU A 1 84 ? 13.112 -0.695 -4.221 1.00 94.81 84 LEU A C 1
ATOM 689 O O . LEU A 1 84 ? 13.770 -0.295 -5.184 1.00 94.81 84 LEU A O 1
ATOM 693 N N . LEU A 1 85 ? 12.062 -1.505 -4.370 1.00 93.81 85 LEU A N 1
ATOM 694 C CA . LEU A 1 85 ? 11.611 -2.018 -5.663 1.00 93.81 85 LEU A CA 1
ATOM 695 C C . LEU A 1 85 ? 11.150 -0.890 -6.588 1.00 93.81 85 LEU A C 1
ATOM 697 O O . LEU A 1 85 ? 11.488 -0.892 -7.770 1.00 93.81 85 LEU A O 1
ATOM 701 N N . GLN A 1 86 ? 10.444 0.114 -6.066 1.00 91.12 86 GLN A N 1
ATOM 702 C CA . GLN A 1 86 ? 10.041 1.287 -6.843 1.00 91.12 86 GLN A CA 1
ATOM 703 C C . GLN A 1 86 ? 11.240 2.113 -7.324 1.00 91.12 86 GLN A C 1
ATOM 705 O O . GLN A 1 86 ? 11.232 2.576 -8.468 1.00 91.12 86 GLN A O 1
ATOM 710 N N . LYS A 1 87 ? 12.283 2.276 -6.496 1.00 92.38 87 LYS A N 1
ATOM 711 C CA . LYS A 1 87 ? 13.537 2.924 -6.918 1.00 92.38 87 LYS A CA 1
ATOM 712 C C . LYS A 1 87 ? 14.207 2.140 -8.048 1.00 92.38 87 LYS A C 1
ATOM 714 O O . LYS A 1 87 ? 14.474 2.719 -9.098 1.00 92.38 87 LYS A O 1
ATOM 719 N N . ARG A 1 88 ? 14.361 0.821 -7.892 1.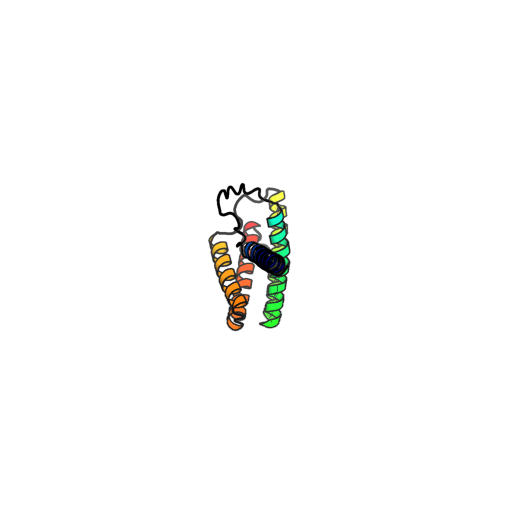00 91.56 88 ARG A N 1
ATOM 720 C CA . ARG A 1 88 ? 14.940 -0.058 -8.925 1.00 91.56 88 ARG A CA 1
ATOM 721 C C . ARG A 1 88 ? 14.136 -0.049 -10.227 1.00 91.56 88 ARG A C 1
ATOM 723 O O . ARG A 1 88 ? 14.717 0.056 -11.300 1.00 91.56 88 ARG A O 1
ATOM 730 N N . LEU A 1 89 ? 12.803 -0.093 -10.154 1.00 90.38 89 LEU A N 1
ATOM 731 C CA . LEU A 1 89 ? 11.926 0.024 -11.328 1.00 90.38 89 LEU A CA 1
ATOM 732 C C . LEU A 1 89 ? 12.121 1.360 -12.050 1.00 90.38 89 LEU A C 1
ATOM 734 O O . LEU A 1 89 ? 12.137 1.399 -13.280 1.00 90.38 89 LEU A O 1
ATOM 738 N N . LYS A 1 90 ? 12.271 2.458 -11.302 1.00 89.62 90 LYS A N 1
ATOM 739 C CA . LYS A 1 90 ? 12.533 3.780 -11.879 1.00 89.62 90 LYS A CA 1
ATOM 740 C C . LYS A 1 90 ? 13.884 3.815 -12.595 1.00 89.62 90 LYS A C 1
ATOM 742 O O . LYS A 1 90 ? 13.943 4.313 -13.715 1.00 89.62 90 LYS A O 1
ATOM 747 N N . GLU A 1 91 ? 14.929 3.270 -11.981 1.00 91.12 91 GLU A N 1
ATOM 748 C CA . GLU A 1 91 ? 16.274 3.191 -12.566 1.00 91.12 91 GLU A CA 1
ATOM 749 C C . GLU A 1 91 ? 16.295 2.328 -13.833 1.00 91.12 91 GLU A C 1
ATOM 751 O O . GLU A 1 91 ? 16.745 2.788 -14.880 1.00 91.12 91 GLU A O 1
ATOM 756 N N . ALA A 1 92 ? 15.737 1.117 -13.783 1.00 88.38 92 ALA A N 1
ATOM 757 C CA . ALA A 1 92 ? 15.667 0.218 -14.936 1.00 88.38 92 ALA A CA 1
ATOM 758 C C . ALA A 1 92 ? 14.848 0.828 -16.090 1.00 88.38 92 ALA A C 1
ATOM 760 O O . ALA A 1 92 ? 15.209 0.708 -17.261 1.00 88.38 92 ALA A O 1
ATOM 761 N N . LYS A 1 93 ? 13.779 1.576 -15.774 1.00 87.44 93 LYS A N 1
ATOM 762 C CA . LYS A 1 93 ? 13.024 2.342 -16.777 1.00 87.44 93 LYS A CA 1
ATOM 763 C C . LYS A 1 93 ? 13.865 3.456 -17.407 1.00 87.44 93 LYS A C 1
ATOM 765 O O . LYS A 1 93 ? 13.794 3.644 -18.615 1.00 87.44 93 LYS A O 1
ATOM 770 N N . GLN A 1 94 ? 14.650 4.190 -16.617 1.00 89.25 94 GLN A N 1
ATOM 771 C CA . GLN A 1 94 ? 15.533 5.249 -17.125 1.00 89.25 94 GLN A CA 1
ATOM 772 C C . GLN A 1 94 ? 16.639 4.700 -18.034 1.00 89.25 94 GLN A C 1
ATOM 774 O O . GLN A 1 94 ? 17.013 5.364 -18.995 1.00 89.25 94 GLN A O 1
ATOM 779 N N . LYS A 1 95 ? 17.119 3.483 -17.762 1.00 88.75 95 LYS A N 1
ATOM 780 C CA . LYS A 1 95 ? 18.107 2.778 -18.590 1.00 88.75 95 LYS A CA 1
ATOM 781 C C . LYS A 1 95 ? 17.519 2.135 -19.853 1.00 88.75 95 LYS A C 1
ATOM 783 O O . LYS A 1 95 ? 18.274 1.643 -20.683 1.00 88.75 95 LYS A O 1
ATOM 788 N N . GLY A 1 96 ? 16.192 2.117 -20.003 1.00 85.06 96 GLY A N 1
ATOM 789 C CA . GLY A 1 96 ? 15.518 1.438 -21.113 1.00 85.06 96 GLY A CA 1
ATOM 790 C C . GLY A 1 96 ? 15.489 -0.092 -20.991 1.00 85.06 96 GLY A C 1
ATOM 791 O O . GLY A 1 96 ? 15.160 -0.772 -21.956 1.00 85.06 96 GLY A O 1
ATOM 792 N N . GLU A 1 97 ? 15.799 -0.640 -19.813 1.00 84.31 97 GLU A N 1
ATOM 793 C CA . GLU A 1 97 ? 15.831 -2.087 -19.539 1.00 84.31 97 GLU A CA 1
ATOM 794 C C . GLU A 1 97 ? 14.422 -2.682 -19.357 1.00 84.31 97 GLU A C 1
ATOM 796 O O . GLU A 1 97 ? 14.239 -3.898 -19.384 1.00 84.31 97 GLU A O 1
ATOM 801 N N . LEU A 1 98 ? 13.407 -1.831 -19.168 1.00 83.19 98 LEU A N 1
ATOM 802 C CA . LEU A 1 98 ? 12.014 -2.237 -18.999 1.00 83.19 98 LEU A CA 1
ATOM 803 C C . LEU A 1 98 ? 11.176 -1.861 -20.216 1.00 83.19 98 LEU A C 1
ATOM 805 O O . LEU A 1 98 ? 11.156 -0.705 -20.638 1.00 83.19 98 LEU A O 1
ATOM 809 N N . GLN A 1 99 ? 10.382 -2.817 -20.701 1.00 74.56 99 GLN A N 1
ATOM 810 C CA . GLN A 1 99 ? 9.355 -2.526 -21.695 1.00 74.56 99 GLN A CA 1
ATOM 811 C C . GLN A 1 99 ? 8.326 -1.530 -21.140 1.00 74.56 99 GLN A C 1
ATOM 813 O O . GLN A 1 99 ? 7.921 -1.585 -19.968 1.00 74.56 99 GLN A O 1
ATOM 818 N N . ASN A 1 100 ? 7.888 -0.617 -22.006 1.00 70.06 100 ASN A N 1
ATOM 819 C CA . ASN A 1 100 ? 6.782 0.285 -21.717 1.00 70.06 100 ASN A CA 1
ATOM 820 C C . ASN A 1 100 ? 5.481 -0.520 -21.612 1.00 70.06 100 ASN A C 1
ATOM 822 O O . ASN A 1 100 ? 5.200 -1.375 -22.443 1.00 70.06 100 ASN A O 1
ATOM 826 N N . GLY A 1 101 ? 4.688 -0.257 -20.575 1.00 71.44 101 GLY A N 1
ATOM 827 C CA . GLY A 1 101 ? 3.430 -0.962 -20.335 1.00 71.44 101 GLY A CA 1
ATOM 828 C C . GLY A 1 101 ? 3.038 -0.942 -18.865 1.00 71.44 101 GLY A C 1
ATOM 829 O O . GLY A 1 101 ? 3.852 -0.603 -18.000 1.00 71.44 101 GLY A O 1
ATOM 830 N N . GLN A 1 102 ? 1.794 -1.314 -18.577 1.00 74.00 102 GLN A N 1
ATOM 831 C CA . GLN A 1 102 ? 1.255 -1.307 -17.220 1.00 74.00 102 GLN A CA 1
ATOM 832 C C . GLN A 1 102 ? 2.008 -2.312 -16.332 1.00 74.00 102 GLN A C 1
ATOM 834 O O . GLN A 1 102 ? 2.260 -3.445 -16.733 1.00 74.00 102 GLN A O 1
ATOM 839 N N . VAL A 1 103 ? 2.449 -1.860 -15.153 1.00 79.38 103 VAL A N 1
ATOM 840 C CA . VAL A 1 103 ? 3.225 -2.667 -14.184 1.00 79.38 103 VAL A CA 1
ATOM 841 C C . VAL A 1 103 ? 2.325 -3.617 -13.410 1.00 79.38 103 VAL A C 1
ATOM 843 O O . VAL A 1 103 ? 2.734 -4.723 -13.085 1.00 79.38 103 VAL A O 1
ATOM 846 N N . VAL A 1 104 ? 1.103 -3.179 -13.133 1.00 86.19 104 VAL A N 1
ATOM 847 C CA . VAL A 1 104 ? 0.172 -3.856 -12.239 1.00 86.19 104 VAL A CA 1
ATOM 848 C C . VAL A 1 104 ? -1.030 -4.331 -13.041 1.00 86.19 104 VAL A C 1
ATOM 850 O O . VAL A 1 104 ? -1.617 -3.556 -13.796 1.00 86.19 104 VAL A O 1
ATOM 853 N N . GLU A 1 105 ? -1.385 -5.602 -12.879 1.00 88.44 105 GLU A N 1
ATOM 854 C CA . GLU A 1 105 ? -2.535 -6.209 -13.546 1.00 88.44 105 GLU A CA 1
ATOM 855 C C . GLU A 1 105 ? -3.852 -5.572 -13.086 1.00 88.44 105 GLU A C 1
ATOM 857 O O . GLU A 1 105 ? -4.013 -5.197 -11.920 1.00 88.44 105 GLU A O 1
ATOM 862 N N . LYS A 1 106 ? -4.836 -5.508 -13.991 1.00 90.12 106 LYS A N 1
ATOM 863 C CA . LYS A 1 106 ? -6.173 -4.977 -13.686 1.00 90.12 106 LYS A CA 1
ATOM 864 C C . LYS A 1 106 ? -6.838 -5.710 -12.515 1.00 90.12 106 LYS A C 1
ATOM 866 O O . LYS A 1 106 ? -7.448 -5.078 -11.664 1.00 90.12 106 LYS A O 1
ATOM 871 N N . THR A 1 107 ? -6.649 -7.023 -12.425 1.00 91.75 107 THR A N 1
ATOM 872 C CA . THR A 1 107 ? -7.152 -7.871 -11.332 1.00 91.75 107 THR A CA 1
ATOM 873 C C . THR A 1 107 ? -6.663 -7.410 -9.958 1.00 91.75 107 THR A C 1
ATOM 875 O O . THR A 1 107 ? -7.434 -7.400 -8.996 1.00 91.75 107 THR A O 1
ATOM 878 N N . TRP A 1 108 ? -5.397 -6.995 -9.856 1.00 93.19 108 TRP A N 1
ATOM 879 C CA . TRP A 1 108 ? -4.845 -6.448 -8.622 1.00 93.19 108 TRP A CA 1
ATOM 880 C C . TRP A 1 108 ? -5.469 -5.087 -8.311 1.00 93.19 108 TRP A C 1
ATOM 882 O O . TRP A 1 108 ? -5.877 -4.876 -7.175 1.00 93.19 108 TRP A O 1
ATOM 892 N N . LEU A 1 109 ? -5.614 -4.203 -9.307 1.00 91.56 109 LEU A N 1
ATOM 893 C CA . LEU A 1 109 ? -6.229 -2.877 -9.133 1.00 91.56 109 LEU A CA 1
ATOM 894 C C . LEU A 1 109 ? -7.693 -2.967 -8.685 1.00 91.56 109 LEU A C 1
ATOM 896 O O . LEU A 1 109 ? -8.098 -2.268 -7.759 1.00 91.56 109 LEU A O 1
ATOM 900 N N . ASP A 1 110 ? -8.470 -3.866 -9.285 1.00 93.50 110 ASP A N 1
ATOM 901 C CA . ASP A 1 110 ? -9.870 -4.085 -8.917 1.00 93.50 110 ASP A CA 1
ATOM 902 C C . ASP A 1 110 ? -9.980 -4.611 -7.477 1.00 93.50 110 ASP A C 1
ATOM 904 O O . ASP A 1 110 ? -10.855 -4.200 -6.711 1.00 93.50 110 ASP A O 1
ATOM 908 N N . ARG A 1 111 ? -9.064 -5.505 -7.077 1.00 93.88 111 ARG A N 1
ATOM 909 C CA . ARG A 1 111 ? -8.981 -5.990 -5.694 1.00 93.88 111 ARG A CA 1
ATOM 910 C C . ARG A 1 111 ? -8.552 -4.884 -4.732 1.00 93.88 111 ARG A C 1
ATOM 912 O O . ARG A 1 111 ? -9.122 -4.798 -3.649 1.00 93.88 111 ARG A O 1
ATOM 919 N N . HIS A 1 112 ? -7.601 -4.044 -5.132 1.00 94.75 112 HIS A N 1
ATOM 920 C CA . HIS A 1 112 ? -7.139 -2.904 -4.352 1.00 94.75 112 HIS A CA 1
ATOM 921 C C . HIS A 1 112 ? -8.289 -1.950 -4.044 1.00 94.75 112 HIS A C 1
ATOM 923 O O . HIS A 1 112 ? -8.532 -1.632 -2.885 1.00 94.75 112 HIS A O 1
ATOM 929 N N . ALA A 1 113 ? -9.047 -1.563 -5.072 1.00 93.12 113 ALA A N 1
ATOM 930 C CA . ALA A 1 113 ? -10.184 -0.661 -4.931 1.00 93.12 113 ALA A CA 1
ATOM 931 C C . ALA A 1 113 ? -11.255 -1.228 -3.987 1.00 93.12 113 ALA A C 1
ATOM 933 O O . ALA A 1 113 ? -11.729 -0.524 -3.097 1.00 93.12 113 ALA A O 1
ATOM 934 N N . LYS A 1 114 ? -11.596 -2.517 -4.129 1.00 96.12 114 LYS A N 1
ATOM 935 C CA . LYS A 1 114 ? -12.560 -3.189 -3.241 1.00 96.12 114 LYS A CA 1
ATOM 936 C C . LYS A 1 114 ? -12.082 -3.225 -1.791 1.00 96.12 114 LYS A C 1
ATOM 938 O O . LYS A 1 114 ? -12.864 -2.945 -0.889 1.00 96.12 114 LYS A O 1
ATOM 943 N N . LEU A 1 115 ? -10.811 -3.562 -1.575 1.00 96.25 115 LEU A N 1
ATOM 944 C CA . LEU A 1 115 ? -10.238 -3.668 -0.237 1.00 96.25 115 LEU A CA 1
ATOM 945 C C . LEU A 1 115 ? -10.161 -2.303 0.454 1.00 96.25 115 LEU A C 1
ATOM 947 O O . LEU A 1 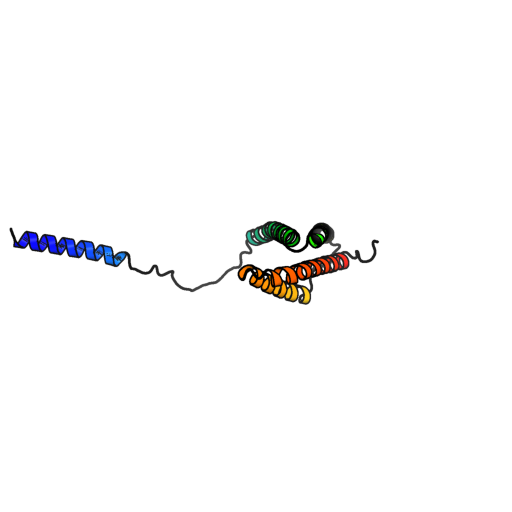115 ? -10.561 -2.188 1.608 1.00 96.25 115 LEU A O 1
ATOM 951 N N . GLN A 1 116 ? -9.721 -1.268 -0.267 1.00 94.62 116 GLN A N 1
ATOM 952 C CA . GLN A 1 116 ? -9.700 0.103 0.242 1.00 94.62 116 GLN A CA 1
ATOM 953 C C . GLN A 1 116 ? -11.109 0.602 0.558 1.00 94.62 116 GLN A C 1
ATOM 955 O O . GLN A 1 116 ? -11.325 1.143 1.631 1.00 94.62 116 GLN A O 1
ATOM 960 N N . SER A 1 117 ? -12.088 0.349 -0.315 1.00 96.25 117 SER A N 1
ATOM 961 C CA . SER A 1 117 ? -13.480 0.729 -0.056 1.00 96.25 117 SER A CA 1
ATOM 962 C C . SER A 1 117 ? -14.036 0.063 1.206 1.00 96.25 117 SER A C 1
ATOM 964 O O . SER A 1 117 ? -14.615 0.753 2.041 1.00 96.25 117 SER A O 1
ATOM 966 N N . ALA A 1 118 ? -13.825 -1.246 1.380 1.00 97.38 118 ALA A N 1
ATOM 967 C CA . ALA A 1 118 ? -14.266 -1.959 2.578 1.00 97.38 118 ALA A CA 1
ATOM 968 C C . ALA A 1 118 ? -13.593 -1.413 3.845 1.00 97.38 118 ALA A C 1
ATOM 970 O O . ALA A 1 118 ? -14.250 -1.206 4.863 1.00 97.38 118 ALA A O 1
ATOM 971 N N . PHE A 1 119 ? -12.292 -1.135 3.766 1.00 96.75 119 PHE A N 1
ATOM 972 C CA . PHE A 1 119 ? -11.527 -0.588 4.876 1.00 96.75 119 PHE A CA 1
ATOM 973 C C . PHE A 1 119 ? -11.959 0.837 5.239 1.00 96.75 119 PHE A C 1
ATOM 975 O O . PHE A 1 119 ? -12.169 1.125 6.414 1.00 96.75 119 PHE A O 1
ATOM 982 N N . THR A 1 120 ? -12.179 1.709 4.253 1.00 95.62 120 THR A N 1
ATOM 983 C CA . THR A 1 120 ? -12.733 3.051 4.473 1.00 95.62 120 THR A CA 1
ATOM 984 C C . THR A 1 120 ? -14.088 2.973 5.169 1.00 95.62 120 THR A C 1
ATOM 986 O O . THR A 1 120 ? -14.281 3.649 6.173 1.00 95.62 120 THR A O 1
ATOM 989 N N . THR A 1 121 ? -14.991 2.096 4.718 1.00 97.88 121 THR A N 1
ATOM 990 C CA . THR A 1 121 ? -16.290 1.896 5.379 1.00 97.88 121 THR A CA 1
ATOM 991 C C . THR A 1 121 ? -16.143 1.419 6.827 1.00 97.88 121 THR A C 1
ATOM 993 O O . THR A 1 121 ? -16.878 1.889 7.695 1.00 97.88 121 THR A O 1
ATOM 996 N N . ALA A 1 122 ? -15.199 0.517 7.111 1.00 97.56 122 ALA A N 1
ATOM 997 C CA . ALA A 1 122 ? -14.933 0.050 8.471 1.00 97.56 122 ALA A CA 1
ATOM 998 C C . ALA A 1 122 ? -14.431 1.194 9.373 1.00 97.56 122 ALA A C 1
ATOM 1000 O O . ALA A 1 122 ? -14.921 1.373 10.488 1.00 97.56 122 ALA A O 1
ATOM 1001 N N . VAL A 1 123 ? -13.514 2.026 8.865 1.00 96.06 123 VAL A N 1
ATOM 1002 C CA . VAL A 1 123 ? -12.995 3.210 9.569 1.00 96.06 123 VAL A CA 1
ATOM 1003 C C . VAL A 1 123 ? -14.093 4.247 9.819 1.00 96.06 123 VAL A C 1
ATOM 1005 O O . VAL A 1 123 ? -14.212 4.744 10.938 1.00 96.06 123 VAL A O 1
ATOM 1008 N N . GLU A 1 124 ? -14.930 4.542 8.822 1.00 97.31 124 GLU A N 1
ATOM 1009 C CA . GLU A 1 124 ? -16.062 5.473 8.947 1.00 97.31 124 GLU A CA 1
ATOM 1010 C C . GLU A 1 124 ? -17.052 5.031 10.029 1.00 97.31 124 GLU A C 1
ATOM 1012 O O . GLU A 1 124 ? -17.502 5.843 10.840 1.00 97.31 124 GLU A O 1
ATOM 1017 N N . LYS A 1 125 ? -17.357 3.731 10.074 1.00 98.00 125 LYS A N 1
ATOM 1018 C CA . LYS A 1 125 ? -18.250 3.130 11.073 1.00 98.00 125 LYS A CA 1
ATOM 1019 C C . LYS A 1 125 ? -17.586 2.896 12.427 1.00 98.00 125 LYS A C 1
ATOM 1021 O O . LYS A 1 125 ? -18.284 2.541 13.372 1.00 98.00 125 LYS A O 1
ATOM 1026 N N . ARG A 1 126 ? -16.268 3.108 12.529 1.00 96.31 126 ARG A N 1
ATOM 1027 C CA . ARG A 1 126 ? -15.448 2.765 13.702 1.00 96.31 126 ARG A CA 1
ATOM 1028 C C . ARG A 1 126 ? -15.600 1.293 14.104 1.00 96.31 126 ARG A C 1
ATOM 1030 O O . ARG A 1 126 ? -15.604 0.968 15.287 1.00 96.31 126 ARG A O 1
ATOM 1037 N N . ASP A 1 127 ? -15.745 0.422 13.112 1.00 97.50 127 ASP A N 1
ATOM 1038 C CA . ASP A 1 127 ? -15.900 -1.017 13.299 1.00 97.50 127 ASP A CA 1
ATOM 1039 C C . ASP A 1 127 ? -14.525 -1.644 13.566 1.00 97.50 127 ASP A C 1
ATOM 1041 O O . ASP A 1 127 ? -13.774 -1.972 12.647 1.00 97.50 127 ASP A O 1
ATOM 1045 N N . GLU A 1 128 ? -14.154 -1.731 14.843 1.00 95.31 128 GLU A N 1
ATOM 1046 C CA . GLU A 1 128 ? -12.825 -2.185 15.260 1.00 95.31 128 GLU A CA 1
ATOM 1047 C C . GLU A 1 128 ? -12.535 -3.637 14.862 1.00 95.31 128 GLU A C 1
ATOM 1049 O O . GLU A 1 128 ? -11.412 -3.943 14.457 1.00 95.31 128 GLU A O 1
ATOM 1054 N N . GLU A 1 129 ? -13.544 -4.510 14.908 1.00 95.06 129 GLU A N 1
ATOM 1055 C CA . GLU A 1 129 ? -13.413 -5.910 14.494 1.00 95.06 129 GLU A CA 1
ATOM 1056 C C . GLU A 1 129 ? -13.130 -6.002 12.993 1.00 95.06 129 GLU A C 1
ATOM 1058 O O . GLU A 1 129 ? -12.200 -6.693 12.564 1.00 95.06 129 GLU A O 1
ATOM 1063 N N . GLN A 1 130 ? -13.883 -5.254 12.182 1.00 96.56 130 GLN A N 1
ATOM 1064 C CA . GLN A 1 130 ? -13.684 -5.238 10.739 1.00 96.56 130 GLN A CA 1
ATOM 1065 C C . GLN A 1 130 ? -12.350 -4.585 10.351 1.00 96.56 130 GLN A C 1
ATOM 1067 O O . GLN A 1 130 ? -11.681 -5.072 9.437 1.00 96.56 130 GLN A O 1
ATOM 1072 N N . ILE A 1 131 ? -11.921 -3.528 11.049 1.00 95.31 131 ILE A N 1
ATOM 1073 C CA . ILE A 1 131 ? -10.597 -2.920 10.846 1.00 95.31 131 ILE A CA 1
ATOM 1074 C C . ILE A 1 131 ? -9.495 -3.944 11.144 1.00 95.31 131 ILE A C 1
ATOM 1076 O O . ILE A 1 131 ? -8.611 -4.132 10.306 1.00 95.31 131 ILE A O 1
ATOM 1080 N N . GLY A 1 132 ? -9.574 -4.637 12.284 1.00 94.12 132 GLY A N 1
ATOM 1081 C CA . GLY A 1 132 ? -8.617 -5.678 12.665 1.00 94.12 132 GLY A CA 1
ATOM 1082 C C . GLY A 1 132 ? -8.569 -6.838 11.665 1.00 94.12 132 GLY A C 1
ATOM 1083 O O . GLY A 1 132 ? -7.493 -7.325 11.339 1.00 94.12 132 GLY A O 1
ATOM 1084 N N . ALA A 1 133 ? -9.709 -7.234 11.093 1.00 95.06 133 ALA A N 1
ATOM 1085 C CA . ALA A 1 133 ? -9.769 -8.303 10.094 1.00 95.06 133 ALA A CA 1
ATOM 1086 C C . ALA A 1 133 ? -9.266 -7.885 8.697 1.00 95.06 133 ALA A C 1
ATOM 1088 O O . ALA A 1 133 ? -8.775 -8.719 7.928 1.00 95.06 133 ALA A O 1
ATOM 1089 N N . LEU A 1 134 ? -9.424 -6.612 8.324 1.00 96.25 134 LEU A N 1
ATOM 1090 C CA . LEU A 1 134 ? -9.029 -6.097 7.010 1.00 96.25 134 LEU A CA 1
ATOM 1091 C C . LEU A 1 134 ? -7.552 -5.699 6.946 1.00 96.25 134 LEU A C 1
ATOM 1093 O O . LEU A 1 134 ? -6.956 -5.786 5.872 1.00 96.25 134 LEU A O 1
ATOM 1097 N N . LEU A 1 135 ? -6.952 -5.281 8.061 1.00 94.62 135 LEU A N 1
ATOM 1098 C CA . LEU A 1 135 ? -5.574 -4.790 8.081 1.00 94.62 135 LEU A CA 1
ATOM 1099 C C . LEU A 1 135 ? -4.543 -5.847 7.617 1.00 94.62 135 LEU A C 1
ATOM 1101 O O . LEU A 1 135 ? -3.786 -5.541 6.689 1.00 94.62 135 LEU A O 1
ATOM 1105 N N . PRO A 1 136 ? -4.574 -7.111 8.089 1.00 94.75 136 PRO A N 1
ATOM 1106 C CA . PRO A 1 136 ? -3.688 -8.154 7.567 1.00 94.75 136 PRO A CA 1
ATOM 1107 C C . PRO A 1 136 ? -3.894 -8.402 6.066 1.00 94.75 136 PRO A C 1
ATOM 1109 O O . PRO A 1 136 ? -2.939 -8.610 5.318 1.00 94.75 136 PRO A O 1
ATOM 1112 N N . GLN A 1 137 ? -5.141 -8.309 5.584 1.00 96.00 137 GLN A N 1
ATOM 1113 C CA . GLN A 1 137 ? -5.453 -8.479 4.161 1.00 96.00 137 GLN A CA 1
ATOM 1114 C C . GLN A 1 137 ? -4.864 -7.353 3.306 1.00 96.00 137 GLN A C 1
ATOM 1116 O O . GLN A 1 137 ? -4.464 -7.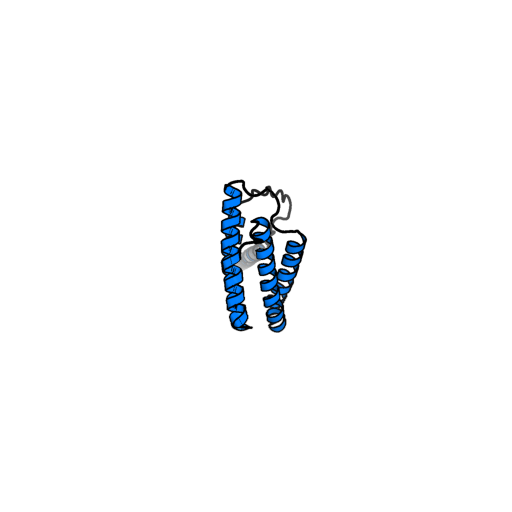599 2.165 1.00 96.00 137 GLN A O 1
ATOM 1121 N N . ILE A 1 138 ? -4.810 -6.127 3.837 1.00 95.50 138 ILE A N 1
ATOM 1122 C CA . ILE A 1 138 ? -4.132 -4.993 3.198 1.00 95.50 138 ILE A CA 1
ATOM 1123 C C . ILE A 1 138 ? -2.637 -5.285 3.094 1.00 95.50 138 ILE A C 1
ATOM 1125 O O . ILE A 1 138 ? -2.062 -5.102 2.018 1.00 95.50 138 ILE A O 1
ATOM 1129 N N . PHE A 1 139 ? -2.020 -5.802 4.155 1.00 95.69 139 PHE A N 1
ATOM 1130 C CA . PHE A 1 139 ? -0.591 -6.118 4.164 1.00 95.69 139 PHE A CA 1
ATOM 1131 C C . PHE A 1 139 ? -0.255 -7.198 3.140 1.00 95.69 139 PHE A C 1
ATOM 1133 O O . PHE A 1 139 ? 0.570 -6.959 2.257 1.00 95.69 139 PHE A O 1
ATOM 1140 N N . ASP A 1 140 ? -0.986 -8.311 3.141 1.00 95.88 140 ASP A N 1
ATOM 1141 C CA . ASP A 1 140 ? -0.828 -9.380 2.147 1.00 95.88 140 ASP A CA 1
ATOM 1142 C C . ASP A 1 140 ? -1.042 -8.876 0.709 1.00 95.88 140 ASP A C 1
ATOM 1144 O O . ASP A 1 140 ? -0.459 -9.374 -0.260 1.00 95.88 140 ASP A O 1
ATOM 1148 N N . HIS A 1 141 ? -1.919 -7.887 0.526 1.00 95.88 141 HIS A N 1
ATOM 1149 C CA . HIS A 1 141 ? -2.185 -7.303 -0.780 1.00 95.88 141 HIS A CA 1
ATOM 1150 C C . HIS A 1 141 ? -1.017 -6.439 -1.291 1.00 95.88 141 HIS A C 1
ATOM 1152 O O . HIS A 1 141 ? -0.686 -6.512 -2.483 1.00 95.88 141 HIS A O 1
ATOM 1158 N N . TYR A 1 142 ? -0.358 -5.680 -0.410 1.00 95.44 142 TYR A N 1
ATOM 1159 C CA . TYR A 1 142 ? 0.872 -4.942 -0.724 1.00 95.44 142 TYR A CA 1
ATOM 1160 C C . TYR A 1 142 ? 2.097 -5.855 -0.857 1.00 95.44 142 TYR A C 1
ATOM 1162 O O . TYR A 1 142 ? 2.938 -5.618 -1.722 1.00 95.44 142 TYR A O 1
ATOM 1170 N N . GLU A 1 143 ? 2.183 -6.943 -0.100 1.00 96.19 143 GLU A N 1
ATOM 1171 C CA . GLU A 1 143 ? 3.226 -7.954 -0.290 1.00 96.19 143 GLU A CA 1
ATOM 1172 C C . GLU A 1 143 ? 3.139 -8.580 -1.694 1.00 96.19 143 GLU A C 1
ATOM 1174 O O . GLU A 1 143 ? 4.130 -8.680 -2.424 1.00 96.19 143 GLU A O 1
ATOM 1179 N N . LYS A 1 144 ? 1.923 -8.897 -2.159 1.00 95.56 144 LYS A N 1
ATOM 1180 C CA . LYS A 1 144 ? 1.697 -9.352 -3.543 1.00 95.56 144 LYS A CA 1
ATOM 1181 C C . LYS A 1 144 ? 2.126 -8.314 -4.578 1.00 95.56 144 LYS A C 1
ATOM 1183 O O . LYS A 1 144 ? 2.634 -8.693 -5.634 1.00 95.56 144 LYS A O 1
ATOM 1188 N N . LEU A 1 145 ? 1.960 -7.021 -4.287 1.00 94.56 145 LEU A N 1
ATOM 1189 C CA . LEU A 1 145 ? 2.454 -5.947 -5.152 1.00 94.56 145 LEU A CA 1
ATOM 1190 C C . LEU A 1 145 ? 3.983 -5.970 -5.257 1.00 94.56 145 LEU A C 1
ATOM 1192 O O . LEU A 1 145 ? 4.512 -5.871 -6.365 1.00 94.56 145 LEU A O 1
ATOM 1196 N N . ASN A 1 146 ? 4.690 -6.173 -4.143 1.00 95.44 146 ASN A N 1
ATOM 1197 C CA . ASN A 1 146 ? 6.143 -6.357 -4.163 1.00 95.44 146 ASN A CA 1
ATOM 1198 C C . ASN A 1 146 ? 6.529 -7.569 -5.019 1.00 95.44 146 ASN A C 1
ATOM 1200 O O . ASN A 1 146 ? 7.456 -7.484 -5.824 1.00 95.44 146 ASN A O 1
ATOM 1204 N N . GLY A 1 147 ? 5.770 -8.665 -4.937 1.00 94.38 147 GLY A N 1
ATOM 1205 C CA . GLY A 1 147 ? 5.927 -9.824 -5.820 1.00 94.38 147 GLY A CA 1
ATOM 1206 C C . GLY A 1 147 ? 5.798 -9.477 -7.310 1.00 94.38 147 GLY A C 1
ATOM 1207 O O . GLY A 1 147 ? 6.619 -9.910 -8.120 1.00 94.38 147 GLY A O 1
ATOM 1208 N N . ILE A 1 148 ? 4.815 -8.651 -7.684 1.00 92.62 148 ILE A N 1
ATOM 1209 C CA . ILE A 1 148 ? 4.646 -8.155 -9.063 1.00 92.62 148 ILE A CA 1
ATOM 1210 C C . ILE A 1 148 ? 5.862 -7.316 -9.488 1.00 92.62 148 ILE A C 1
ATOM 1212 O O . ILE A 1 148 ? 6.398 -7.505 -10.582 1.00 92.62 148 ILE A O 1
ATOM 1216 N N . TYR A 1 149 ? 6.342 -6.422 -8.621 1.00 93.12 149 TYR A N 1
ATOM 1217 C CA . TYR A 1 149 ? 7.518 -5.596 -8.905 1.00 93.12 149 TYR A CA 1
ATOM 1218 C C . TYR A 1 149 ? 8.797 -6.425 -9.064 1.00 93.12 149 TYR A C 1
ATOM 1220 O O . TYR A 1 149 ? 9.555 -6.190 -10.005 1.00 93.12 149 TYR A O 1
ATOM 1228 N N . LYS A 1 150 ? 9.018 -7.425 -8.200 1.00 93.25 150 LYS A N 1
ATOM 1229 C CA . LYS A 1 150 ? 10.144 -8.366 -8.305 1.00 93.25 150 LYS A CA 1
ATOM 1230 C C . LYS A 1 150 ? 10.125 -9.114 -9.631 1.00 93.25 150 LYS A C 1
ATOM 1232 O O . LYS A 1 150 ? 11.144 -9.137 -10.317 1.00 93.25 150 LYS A O 1
ATOM 1237 N N . LYS A 1 151 ? 8.969 -9.669 -10.017 1.00 90.44 151 LYS A N 1
ATOM 1238 C CA . LYS A 1 151 ? 8.794 -10.356 -11.307 1.00 90.44 151 LYS A CA 1
ATOM 1239 C C . LYS A 1 151 ? 9.139 -9.439 -12.474 1.00 90.44 151 LYS A C 1
ATOM 1241 O O . LYS A 1 151 ? 9.865 -9.847 -13.370 1.00 90.44 151 LYS A O 1
ATOM 1246 N N . ARG A 1 152 ? 8.684 -8.183 -12.442 1.00 87.81 152 ARG A N 1
ATOM 1247 C CA . ARG A 1 152 ? 8.990 -7.217 -13.507 1.00 87.81 152 ARG A CA 1
ATOM 1248 C C . ARG A 1 152 ? 10.472 -6.844 -13.583 1.00 87.81 152 ARG A C 1
ATOM 1250 O O . ARG A 1 152 ? 10.963 -6.562 -14.668 1.00 87.81 152 ARG A O 1
ATOM 1257 N N . LEU A 1 153 ? 11.174 -6.840 -12.455 1.00 88.19 153 LEU A N 1
ATOM 1258 C CA . LEU A 1 153 ? 12.621 -6.625 -12.393 1.00 88.19 153 LEU A CA 1
ATOM 1259 C C . LEU A 1 153 ? 13.440 -7.899 -12.670 1.00 88.19 153 LEU A C 1
ATOM 1261 O O . LEU A 1 153 ? 14.660 -7.853 -12.552 1.00 88.19 153 LEU A O 1
ATOM 1265 N N . ASN A 1 154 ? 12.800 -9.030 -12.997 1.00 84.06 154 ASN A N 1
ATOM 1266 C CA . ASN A 1 154 ? 13.438 -10.348 -13.105 1.00 84.06 154 ASN A CA 1
ATOM 1267 C C . ASN A 1 154 ? 14.221 -10.761 -11.843 1.00 84.06 154 ASN A C 1
ATOM 1269 O O . ASN A 1 154 ? 15.163 -11.544 -11.911 1.00 84.06 154 ASN A O 1
ATOM 1273 N N . LEU A 1 155 ? 13.814 -10.275 -10.667 1.00 71.81 155 LEU A N 1
ATOM 1274 C CA . LEU A 1 155 ? 14.425 -10.622 -9.378 1.00 71.81 155 LEU A CA 1
ATOM 1275 C C . LEU A 1 155 ? 13.928 -11.971 -8.834 1.00 71.81 155 LEU A C 1
ATOM 1277 O O . LEU A 1 155 ? 14.039 -12.244 -7.644 1.00 71.81 155 LEU A O 1
ATOM 1281 N N . THR A 1 156 ? 13.359 -12.818 -9.691 1.00 52.22 156 THR A N 1
ATOM 1282 C CA . THR A 1 156 ? 12.788 -14.115 -9.315 1.00 52.22 156 THR A CA 1
ATOM 1283 C C . THR A 1 156 ? 13.836 -15.159 -8.912 1.00 52.22 156 THR A C 1
ATOM 1285 O O . THR A 1 156 ? 13.433 -16.198 -8.414 1.00 52.22 156 THR A O 1
ATOM 1288 N N . ASN A 1 157 ? 15.141 -14.879 -9.054 1.00 40.72 157 ASN A N 1
ATOM 1289 C CA . ASN A 1 157 ? 16.250 -15.754 -8.639 1.00 40.72 157 ASN A CA 1
ATOM 1290 C C . ASN A 1 157 ? 17.421 -14.956 -8.025 1.00 40.72 157 ASN A C 1
ATOM 1292 O O . ASN A 1 157 ? 18.508 -14.902 -8.596 1.00 40.72 157 ASN A O 1
ATOM 1296 N N . ALA A 1 158 ? 17.210 -14.307 -6.881 1.00 36.53 158 ALA A N 1
ATOM 1297 C CA . ALA A 1 158 ? 18.311 -13.794 -6.062 1.00 36.53 158 ALA A CA 1
ATOM 1298 C C . ALA A 1 158 ? 17.991 -13.972 -4.570 1.00 36.53 158 ALA A C 1
ATOM 1300 O O . ALA A 1 158 ? 17.715 -13.005 -3.861 1.00 36.53 158 ALA A O 1
ATOM 1301 N N . LEU A 1 159 ? 17.983 -15.236 -4.144 1.00 36.91 159 LEU A N 1
ATOM 1302 C CA . LEU A 1 159 ? 18.308 -15.686 -2.792 1.00 36.91 159 LEU A CA 1
ATOM 1303 C C . LEU A 1 159 ? 19.343 -16.801 -2.938 1.00 36.91 159 LEU A C 1
ATOM 1305 O O . LEU A 1 159 ? 19.102 -17.683 -3.793 1.00 36.91 159 LEU A O 1
#